Protein AF-A0A7J4B0P6-F1 (afdb_monomer_lite)

Sequence (115 aa):
MKLVIKSSIGMINSDGIIISKDIDPEEILEKIDGVEIDGVRFDLKKSGNEVEIFIEDDRLSDLIIPNYSQKFVYEIKPKKGCAKFTAKVLNKFIRKFNKRFPDKIILIKNVKSIN

Structure (mmCIF, N/CA/C/O backbone):
data_AF-A0A7J4B0P6-F1
#
_entry.id   AF-A0A7J4B0P6-F1
#
loop_
_atom_site.group_PDB
_atom_site.id
_atom_site.type_symbol
_atom_site.label_atom_id
_atom_site.label_alt_id
_atom_site.label_comp_id
_atom_site.label_asym_id
_atom_site.label_entity_id
_atom_site.label_seq_id
_atom_site.pdbx_PDB_ins_code
_atom_site.Cartn_x
_atom_site.Cartn_y
_atom_site.Cartn_z
_atom_site.occupancy
_atom_site.B_iso_or_equiv
_atom_site.auth_seq_id
_atom_site.auth_comp_id
_atom_site.auth_asym_id
_atom_site.auth_atom_id
_atom_site.pdbx_PDB_model_num
ATOM 1 N N . MET A 1 1 ? 3.120 -9.700 -14.148 1.00 92.44 1 MET A N 1
ATOM 2 C CA . MET A 1 1 ? 3.892 -10.034 -12.929 1.00 92.44 1 MET A CA 1
ATOM 3 C C . MET A 1 1 ? 2.967 -9.868 -11.740 1.00 92.44 1 MET A C 1
ATOM 5 O O . MET A 1 1 ? 2.202 -8.911 -11.737 1.00 92.44 1 MET A O 1
ATOM 9 N N . LYS A 1 2 ? 3.023 -10.749 -10.740 1.00 96.31 2 LYS A N 1
ATOM 10 C CA . LYS A 1 2 ? 2.166 -10.651 -9.556 1.00 96.31 2 LYS A CA 1
ATOM 11 C C . LYS A 1 2 ? 2.976 -10.253 -8.324 1.00 96.31 2 LYS A C 1
ATOM 13 O O . LYS A 1 2 ? 4.089 -10.737 -8.115 1.00 96.31 2 LYS A O 1
ATOM 18 N N . LEU A 1 3 ? 2.431 -9.340 -7.524 1.00 97.50 3 LEU A N 1
ATOM 19 C CA . LEU A 1 3 ? 3.012 -8.896 -6.261 1.00 97.50 3 LEU A CA 1
ATOM 20 C C . LEU A 1 3 ? 2.091 -9.251 -5.098 1.00 97.50 3 LEU A C 1
ATOM 22 O O . LEU A 1 3 ? 0.878 -9.065 -5.174 1.00 97.50 3 LEU A O 1
ATOM 26 N N . VAL A 1 4 ? 2.705 -9.684 -3.999 1.00 97.44 4 VAL A N 1
ATOM 27 C CA . VAL A 1 4 ? 2.084 -9.740 -2.675 1.00 97.44 4 VAL A CA 1
ATOM 28 C C . VAL A 1 4 ? 2.734 -8.679 -1.809 1.00 97.44 4 VAL A C 1
ATOM 30 O O . VAL A 1 4 ? 3.953 -8.663 -1.606 1.00 97.44 4 VAL A O 1
ATOM 33 N N . ILE A 1 5 ? 1.914 -7.778 -1.294 1.00 97.00 5 ILE A N 1
ATOM 34 C CA . ILE A 1 5 ? 2.344 -6.649 -0.490 1.00 97.00 5 ILE A CA 1
ATOM 35 C C . ILE A 1 5 ? 1.792 -6.834 0.916 1.00 97.00 5 ILE A C 1
ATOM 37 O O . ILE A 1 5 ? 0.583 -6.823 1.128 1.00 97.00 5 ILE A O 1
ATOM 41 N N . LYS A 1 6 ? 2.687 -6.974 1.890 1.00 96.06 6 LYS A N 1
ATOM 42 C CA . LYS A 1 6 ? 2.311 -6.971 3.303 1.00 96.06 6 LYS A CA 1
ATOM 43 C C . LYS A 1 6 ? 2.197 -5.543 3.792 1.00 96.06 6 LYS A C 1
ATOM 45 O O . LYS A 1 6 ? 3.103 -4.731 3.575 1.00 96.06 6 LYS A O 1
ATOM 50 N N . SER A 1 7 ? 1.113 -5.250 4.489 1.00 95.12 7 SER A N 1
ATOM 51 C CA . SER A 1 7 ? 0.823 -3.922 5.007 1.00 95.12 7 SER A CA 1
ATOM 52 C C . SER A 1 7 ? 0.062 -3.974 6.328 1.00 95.12 7 SER A C 1
ATOM 54 O O . SER A 1 7 ? -0.388 -5.031 6.761 1.00 95.12 7 SER A O 1
ATOM 56 N N . SER A 1 8 ? -0.044 -2.826 6.985 1.00 94.00 8 SER A N 1
ATOM 57 C CA . SER A 1 8 ? -0.898 -2.622 8.157 1.00 94.00 8 SER A CA 1
ATOM 58 C C . SER A 1 8 ? -1.637 -1.305 8.034 1.00 94.00 8 SER A C 1
ATOM 60 O O . SER A 1 8 ? -1.189 -0.404 7.319 1.00 94.00 8 SER A O 1
ATOM 62 N N . ILE A 1 9 ? -2.736 -1.183 8.769 1.00 93.88 9 ILE A N 1
ATOM 63 C CA . ILE A 1 9 ? -3.433 0.086 8.922 1.00 93.88 9 ILE A CA 1
ATOM 64 C C . ILE A 1 9 ? -2.866 0.814 10.137 1.00 93.88 9 ILE A C 1
ATOM 66 O O . ILE A 1 9 ? -2.745 0.253 11.223 1.00 93.88 9 ILE A O 1
ATOM 70 N N . GLY A 1 10 ? -2.494 2.071 9.933 1.00 92.81 10 GLY A N 1
ATOM 71 C CA . GLY A 1 10 ? -2.131 2.989 10.999 1.00 92.81 10 GLY A CA 1
ATOM 72 C C . GLY A 1 10 ? -3.153 4.102 11.167 1.00 92.81 10 GLY A C 1
ATOM 73 O O . GLY A 1 10 ? -3.969 4.354 10.280 1.00 92.81 10 GLY A O 1
ATOM 74 N N . MET A 1 11 ? -3.063 4.791 12.299 1.00 93.75 11 MET A N 1
ATOM 75 C CA . MET A 1 11 ? -3.817 6.006 12.596 1.00 93.75 11 MET A CA 1
ATOM 76 C C . MET A 1 11 ? -2.860 7.195 12.619 1.00 93.75 11 MET A C 1
ATOM 78 O O . MET A 1 11 ? -1.739 7.075 13.127 1.00 93.75 11 MET A O 1
ATOM 82 N N . ILE A 1 12 ? -3.295 8.323 12.066 1.00 93.12 12 ILE A N 1
ATOM 83 C CA . ILE A 1 12 ? -2.519 9.563 12.012 1.00 93.12 12 ILE A CA 1
ATOM 84 C C . ILE A 1 12 ? -3.227 10.688 12.765 1.00 93.12 12 ILE A C 1
ATOM 86 O O . ILE A 1 12 ? -4.453 10.723 12.831 1.00 93.12 12 ILE A O 1
ATOM 90 N N . ASN A 1 13 ? -2.454 11.611 13.338 1.00 92.19 13 ASN A N 1
ATOM 91 C CA . ASN A 1 13 ? -2.992 12.856 13.888 1.00 92.19 13 ASN A CA 1
ATOM 92 C C . ASN A 1 13 ? -3.140 13.941 12.794 1.00 92.19 13 ASN A C 1
ATOM 94 O O . ASN A 1 13 ? -2.804 13.717 11.629 1.00 92.19 13 ASN A O 1
ATOM 98 N N . SER A 1 14 ? -3.598 15.138 13.178 1.00 89.25 14 SER A N 1
ATOM 99 C CA . SER A 1 14 ? -3.751 16.298 12.280 1.00 89.25 14 SER A CA 1
ATOM 100 C C . SER A 1 14 ? -2.458 16.737 11.586 1.00 89.25 14 SER A C 1
ATOM 102 O O . SER A 1 14 ? -2.515 17.333 10.515 1.00 89.25 14 SER A O 1
ATOM 104 N N . ASP A 1 15 ? -1.302 16.414 12.167 1.00 88.12 15 ASP A N 1
ATOM 105 C CA . ASP A 1 15 ? 0.019 16.766 11.639 1.00 88.12 15 ASP A CA 1
ATOM 106 C C . ASP A 1 15 ? 0.591 15.675 10.715 1.00 88.12 15 ASP A C 1
ATOM 108 O O . ASP A 1 15 ? 1.731 15.768 10.259 1.00 88.12 15 ASP A O 1
ATOM 112 N N . GLY A 1 16 ? -0.166 14.599 10.460 1.00 86.06 16 GLY A N 1
ATOM 113 C CA . GLY A 1 16 ? 0.290 13.456 9.666 1.00 86.06 16 GLY A CA 1
ATOM 114 C C . GLY A 1 16 ? 1.315 12.568 10.384 1.00 86.06 16 GLY A C 1
ATOM 115 O O . GLY A 1 16 ? 2.045 11.812 9.735 1.00 86.06 16 GLY A O 1
ATOM 116 N N . ILE A 1 17 ? 1.394 12.650 11.715 1.00 89.88 17 ILE A N 1
ATOM 117 C CA . ILE A 1 17 ? 2.227 11.773 12.544 1.00 89.88 17 ILE A CA 1
ATOM 118 C C . ILE A 1 17 ? 1.469 10.475 12.797 1.00 89.88 17 ILE A C 1
ATOM 120 O O . ILE A 1 17 ? 0.314 10.497 13.215 1.00 89.88 17 ILE A O 1
ATOM 124 N N . ILE A 1 18 ? 2.139 9.342 12.587 1.00 91.25 18 ILE A N 1
ATOM 125 C CA . ILE A 1 18 ? 1.579 8.020 12.885 1.00 91.25 18 ILE A CA 1
ATOM 126 C C . ILE A 1 18 ? 1.571 7.814 14.403 1.00 91.25 18 ILE A C 1
ATOM 128 O O . ILE A 1 18 ? 2.631 7.780 15.029 1.00 91.25 18 ILE A O 1
ATOM 132 N N . ILE A 1 19 ? 0.379 7.649 14.977 1.00 92.94 19 ILE A N 1
ATOM 133 C CA . ILE A 1 19 ? 0.158 7.475 16.423 1.00 92.94 19 ILE A CA 1
ATOM 134 C C . ILE A 1 19 ? -0.211 6.036 16.809 1.00 92.94 19 ILE A C 1
ATOM 136 O O . ILE A 1 19 ? -0.035 5.650 17.959 1.00 92.94 19 ILE A O 1
ATOM 140 N N . SER A 1 20 ? -0.667 5.219 15.855 1.00 91.75 20 SER A N 1
ATOM 141 C CA . SER A 1 20 ? -0.867 3.773 16.027 1.00 91.75 20 SER A CA 1
ATOM 142 C C . SER A 1 20 ? -0.604 3.037 14.712 1.00 91.75 20 SER A C 1
ATOM 144 O O . SER A 1 20 ? -0.773 3.613 13.636 1.00 91.75 20 SER A O 1
ATOM 146 N N . LYS A 1 21 ? -0.179 1.772 14.793 1.00 89.38 21 LYS A N 1
ATOM 147 C CA . LYS A 1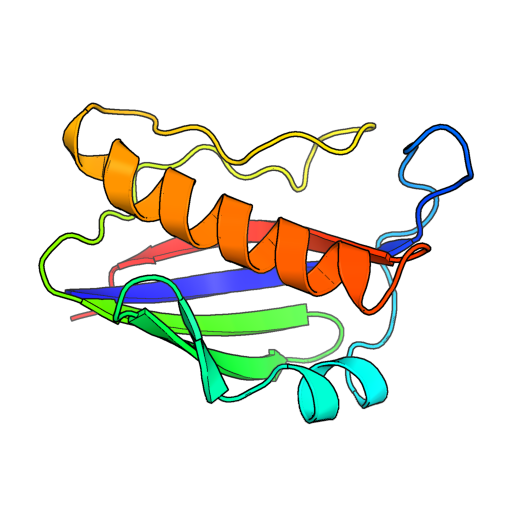 21 ? 0.013 0.850 13.653 1.00 89.38 21 LYS A CA 1
ATOM 148 C C . LYS A 1 21 ? -0.774 -0.456 13.811 1.00 89.38 21 LYS A C 1
ATOM 150 O O . LYS A 1 21 ? -0.567 -1.380 13.028 1.00 89.38 21 LYS A O 1
ATOM 155 N N . ASP A 1 22 ? -1.606 -0.530 14.845 1.00 85.12 22 ASP A N 1
ATOM 156 C CA . ASP A 1 22 ? -2.336 -1.728 15.249 1.00 85.12 22 ASP A CA 1
ATOM 157 C C . ASP A 1 22 ? -3.836 -1.436 15.205 1.00 85.12 22 ASP A C 1
ATOM 159 O O . ASP A 1 22 ? -4.508 -1.285 16.221 1.00 85.12 22 ASP A O 1
ATOM 163 N N . ILE A 1 23 ? -4.322 -1.212 13.987 1.00 91.94 23 ILE A N 1
ATOM 164 C CA . ILE A 1 23 ? -5.737 -0.992 13.704 1.00 91.94 23 ILE A CA 1
ATOM 165 C C . ILE A 1 23 ? -6.252 -2.236 12.992 1.00 91.94 23 ILE A C 1
ATOM 167 O O . ILE A 1 23 ? -5.673 -2.641 11.980 1.00 91.94 23 ILE A O 1
ATOM 171 N N . ASP A 1 24 ? -7.338 -2.817 13.506 1.00 92.25 24 ASP A N 1
ATOM 172 C CA . ASP A 1 24 ? -8.013 -3.928 12.838 1.00 92.25 24 ASP A CA 1
ATOM 173 C C . ASP A 1 24 ? -8.493 -3.469 11.447 1.00 92.25 24 ASP A C 1
ATOM 175 O O . ASP A 1 24 ? -9.231 -2.482 11.343 1.00 92.25 24 ASP A O 1
ATOM 179 N N . PRO A 1 25 ? -8.055 -4.133 10.363 1.00 93.62 25 PRO A N 1
ATOM 180 C CA . PRO A 1 25 ? -8.414 -3.717 9.021 1.00 93.62 25 PRO A CA 1
ATOM 181 C C . PRO A 1 25 ? -9.830 -4.131 8.585 1.00 93.62 25 PRO A C 1
ATOM 183 O O . PRO A 1 25 ? -10.264 -3.632 7.552 1.00 93.62 25 PRO A O 1
ATOM 186 N N . GLU A 1 26 ? -10.546 -5.004 9.306 1.00 90.88 26 GLU A N 1
ATOM 187 C CA . GLU A 1 26 ? -11.792 -5.665 8.850 1.00 90.88 26 GLU A CA 1
ATOM 188 C C . GLU A 1 26 ? -12.785 -4.703 8.160 1.00 90.88 26 GLU A C 1
ATOM 190 O O . GLU A 1 26 ? -13.003 -4.797 6.952 1.00 90.88 26 GLU A O 1
ATOM 195 N N . GLU A 1 27 ? -13.287 -3.693 8.878 1.00 87.31 27 GLU A N 1
ATOM 196 C CA . GLU A 1 27 ? -14.285 -2.731 8.364 1.00 87.31 27 GLU A CA 1
ATOM 197 C C . GLU A 1 27 ? -13.763 -1.814 7.243 1.00 87.31 27 GLU A C 1
ATOM 199 O O . GLU A 1 27 ? -14.520 -1.114 6.556 1.00 87.31 27 GLU A O 1
ATOM 204 N N . ILE A 1 28 ? -12.442 -1.734 7.108 1.00 90.44 28 ILE A N 1
ATOM 205 C CA . ILE A 1 28 ? -11.765 -0.878 6.142 1.00 90.44 28 ILE A CA 1
ATOM 206 C C . ILE A 1 28 ? -11.620 -1.621 4.819 1.00 90.44 28 ILE A C 1
ATOM 208 O O . ILE A 1 28 ? -11.848 -1.016 3.769 1.00 90.44 28 ILE A O 1
ATOM 212 N N . LEU A 1 29 ? -11.270 -2.912 4.867 1.00 90.44 29 LEU A N 1
ATOM 213 C CA . LEU A 1 29 ? -11.033 -3.737 3.682 1.00 90.44 29 LEU A CA 1
ATOM 214 C C . LEU A 1 29 ? -12.268 -3.823 2.793 1.00 90.44 29 LEU A C 1
ATOM 216 O O . LEU A 1 29 ? -12.152 -3.591 1.592 1.00 90.44 29 LEU A O 1
ATOM 220 N N . GLU A 1 30 ? -13.449 -4.025 3.378 1.00 89.25 30 GLU A N 1
ATOM 221 C CA . GLU A 1 30 ? -14.719 -4.117 2.640 1.00 89.25 30 GLU A CA 1
ATOM 222 C C . GLU A 1 30 ? -15.003 -2.894 1.751 1.00 89.25 30 GLU A C 1
ATOM 224 O O . GLU A 1 30 ? -15.733 -2.977 0.766 1.00 89.25 30 GLU A O 1
ATOM 229 N N . LYS A 1 31 ? -14.428 -1.731 2.081 1.00 91.62 31 LYS A N 1
ATOM 230 C CA . LYS A 1 31 ? -14.689 -0.463 1.384 1.00 91.62 31 LYS A CA 1
ATOM 231 C C . LYS A 1 31 ? -13.693 -0.158 0.267 1.00 91.62 31 LYS A C 1
ATOM 233 O O . LYS A 1 31 ? -13.912 0.801 -0.478 1.00 91.62 31 LYS A O 1
ATOM 238 N N . ILE A 1 32 ? -12.577 -0.878 0.203 1.00 93.19 32 ILE A N 1
ATOM 239 C CA . ILE A 1 32 ? -11.459 -0.580 -0.708 1.00 93.19 32 ILE A CA 1
ATOM 240 C C . ILE A 1 32 ? -10.975 -1.794 -1.498 1.00 93.19 32 ILE A C 1
ATOM 242 O O . ILE A 1 32 ? -10.175 -1.615 -2.417 1.00 93.19 32 ILE A O 1
ATOM 246 N N . ASP A 1 33 ? -11.424 -2.994 -1.140 1.00 94.94 33 ASP A N 1
ATOM 247 C CA . ASP A 1 33 ? -11.148 -4.207 -1.893 1.00 94.94 33 ASP A CA 1
ATOM 248 C C . ASP A 1 33 ? -11.668 -4.108 -3.336 1.00 94.94 33 ASP A C 1
ATOM 250 O O . ASP A 1 33 ? -12.684 -3.466 -3.621 1.00 94.94 33 ASP A O 1
ATOM 254 N N . GLY A 1 34 ? -10.919 -4.691 -4.269 1.00 96.19 34 GLY A N 1
ATOM 255 C CA . GLY A 1 34 ? -11.214 -4.683 -5.700 1.00 96.19 34 GLY A CA 1
ATOM 256 C C . GLY A 1 34 ? -11.039 -3.329 -6.395 1.00 96.19 34 GLY A C 1
ATOM 257 O O . GLY A 1 34 ? -11.407 -3.193 -7.564 1.00 96.19 34 GLY A O 1
ATOM 258 N N . VAL A 1 35 ? -10.492 -2.309 -5.724 1.00 96.00 35 VAL A N 1
ATOM 259 C CA . VAL A 1 35 ? -10.255 -0.997 -6.341 1.00 96.00 35 VAL A CA 1
ATOM 260 C C . VAL A 1 35 ? -9.230 -1.099 -7.468 1.00 96.00 35 VAL A C 1
ATOM 262 O O . VAL A 1 35 ? -8.144 -1.645 -7.305 1.00 96.00 35 VAL A O 1
ATOM 265 N N . GLU A 1 36 ? -9.536 -0.462 -8.595 1.00 97.44 36 GLU A N 1
ATOM 266 C CA . GLU A 1 36 ? -8.614 -0.343 -9.722 1.00 97.44 36 GLU A CA 1
ATOM 267 C C . GLU A 1 36 ? -7.936 1.037 -9.768 1.00 97.44 36 GLU A C 1
ATOM 269 O O . GLU A 1 36 ? -8.574 2.076 -9.546 1.00 97.44 36 GLU A O 1
ATOM 274 N N . ILE A 1 37 ? -6.628 1.047 -10.043 1.00 97.44 37 ILE A N 1
ATOM 275 C CA . ILE A 1 37 ? -5.789 2.243 -10.181 1.00 97.44 37 ILE A CA 1
ATOM 276 C C . ILE A 1 37 ? -4.859 2.066 -11.382 1.00 97.44 37 ILE A C 1
ATOM 278 O O . ILE A 1 37 ? -4.012 1.181 -11.385 1.00 97.44 37 ILE A O 1
ATOM 282 N N . ASP A 1 38 ? -4.958 2.958 -12.371 1.00 96.31 38 ASP A N 1
ATOM 283 C CA . ASP A 1 38 ? -4.117 2.947 -13.582 1.00 96.31 38 ASP A CA 1
ATOM 284 C C . ASP A 1 38 ? -4.086 1.575 -14.308 1.00 96.31 38 ASP A C 1
ATOM 286 O O . ASP A 1 38 ? -3.054 1.187 -14.860 1.00 96.31 38 ASP A O 1
ATOM 290 N N . GLY A 1 39 ? -5.210 0.847 -14.309 1.00 96.50 39 GLY A N 1
ATOM 291 C CA . GLY A 1 39 ? -5.331 -0.488 -14.910 1.00 96.50 39 GLY A CA 1
ATOM 292 C C . GLY A 1 39 ? -4.905 -1.646 -14.001 1.00 96.50 39 GLY A C 1
ATOM 293 O O . GLY A 1 39 ? -4.987 -2.797 -14.410 1.00 96.50 39 GLY A O 1
ATOM 294 N N . VAL A 1 40 ? -4.450 -1.363 -12.775 1.00 98.00 40 VAL A N 1
ATOM 295 C CA . VAL A 1 40 ? -4.036 -2.377 -11.797 1.00 98.00 40 VAL A CA 1
ATOM 296 C C . VAL A 1 40 ? -5.129 -2.543 -10.748 1.00 98.00 40 VAL A C 1
ATOM 298 O O . VAL A 1 40 ? -5.458 -1.589 -10.036 1.00 98.00 40 VAL A O 1
ATOM 301 N N . ARG A 1 41 ? -5.677 -3.754 -10.636 1.00 97.75 41 ARG A N 1
ATOM 302 C CA . ARG A 1 41 ? -6.649 -4.121 -9.600 1.00 97.75 41 ARG A CA 1
ATOM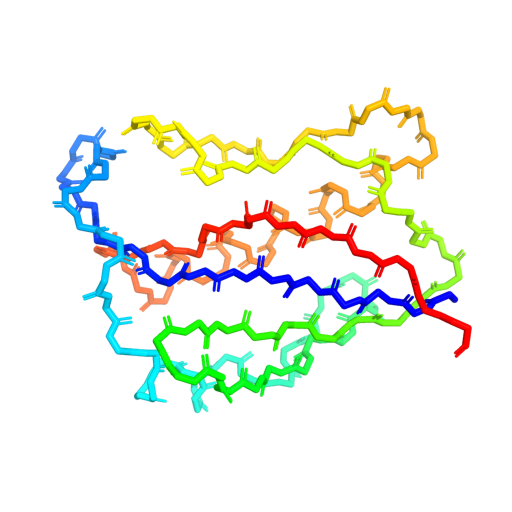 303 C C . ARG A 1 41 ? -5.940 -4.460 -8.289 1.00 97.75 41 ARG A C 1
ATOM 305 O O . ARG A 1 41 ? -4.916 -5.137 -8.301 1.00 97.75 41 ARG A O 1
ATOM 312 N N . PHE A 1 42 ? -6.491 -3.972 -7.182 1.00 97.88 42 PHE A N 1
ATOM 313 C CA . PHE A 1 42 ? -6.031 -4.223 -5.821 1.00 97.88 42 PHE A CA 1
ATOM 314 C C . PHE A 1 42 ? -7.008 -5.155 -5.118 1.00 97.88 42 PHE A C 1
ATOM 316 O O . PHE A 1 42 ? -8.087 -4.715 -4.730 1.00 97.88 42 PHE A O 1
ATOM 323 N N . ASP A 1 43 ? -6.608 -6.407 -4.920 1.00 97.56 43 ASP A N 1
ATOM 324 C CA . ASP A 1 43 ? -7.365 -7.366 -4.116 1.00 97.56 43 ASP A CA 1
ATOM 325 C C . ASP A 1 43 ? -6.727 -7.464 -2.725 1.00 97.56 43 ASP A C 1
ATOM 327 O O . ASP A 1 43 ? -5.509 -7.605 -2.591 1.00 97.56 43 ASP A O 1
ATOM 331 N N . LEU A 1 44 ? -7.522 -7.332 -1.671 1.00 96.31 44 LEU A N 1
ATOM 332 C CA . LEU A 1 44 ? -7.063 -7.217 -0.295 1.00 96.31 44 LEU A CA 1
ATOM 333 C C . LEU A 1 44 ? -7.585 -8.373 0.552 1.00 96.31 44 LEU A C 1
ATOM 335 O O . LEU A 1 44 ? -8.749 -8.757 0.485 1.00 96.31 44 LEU A O 1
ATOM 339 N N . LYS A 1 45 ? -6.723 -8.897 1.422 1.00 95.19 45 LYS A N 1
ATOM 340 C CA . LYS A 1 45 ? -7.069 -9.958 2.366 1.00 95.19 45 LYS A CA 1
ATOM 341 C C . LYS A 1 45 ? -6.541 -9.638 3.758 1.00 95.19 45 LYS A C 1
ATOM 343 O O . LYS A 1 45 ? -5.377 -9.270 3.920 1.00 95.19 45 LYS A O 1
ATOM 348 N N . LYS A 1 46 ? -7.384 -9.826 4.775 1.00 95.06 46 LYS A N 1
ATOM 349 C CA . LYS A 1 46 ? -6.967 -9.778 6.182 1.00 95.06 46 LYS A CA 1
ATOM 350 C C . LYS A 1 46 ? -6.081 -10.984 6.512 1.00 95.06 46 LYS A C 1
ATOM 352 O O . LYS A 1 46 ? -6.390 -12.115 6.137 1.00 95.06 46 LYS A O 1
ATOM 357 N N . SER A 1 47 ? -4.992 -10.741 7.234 1.00 92.00 47 SER A N 1
ATOM 358 C CA . SER A 1 47 ? -4.088 -11.766 7.764 1.00 92.00 47 SER A CA 1
ATOM 359 C C . SER A 1 47 ? -3.694 -11.381 9.193 1.00 92.00 47 SER A C 1
ATOM 361 O O . SER A 1 47 ? -2.727 -10.656 9.421 1.00 92.00 47 SER A O 1
ATOM 363 N N . GLY A 1 48 ? -4.511 -11.778 10.175 1.00 89.06 48 GLY A N 1
ATOM 364 C CA . GLY A 1 48 ? -4.436 -11.217 11.531 1.00 89.06 48 GLY A CA 1
ATOM 365 C C . GLY A 1 48 ? -4.736 -9.711 11.521 1.00 89.06 48 GLY A C 1
ATOM 366 O O . GLY A 1 48 ? -5.693 -9.290 10.879 1.00 89.06 48 GLY A O 1
ATOM 367 N N . ASN A 1 49 ? -3.890 -8.899 12.164 1.00 89.75 49 ASN A N 1
ATOM 368 C CA . ASN A 1 49 ? -3.957 -7.425 12.096 1.00 89.75 49 ASN A CA 1
ATOM 369 C C . ASN A 1 49 ? -3.160 -6.845 10.907 1.00 89.75 49 ASN A C 1
ATOM 371 O O . ASN A 1 49 ? -2.889 -5.643 10.831 1.00 89.75 49 ASN A O 1
ATOM 375 N N . GLU A 1 50 ? -2.728 -7.696 9.976 1.00 93.00 50 GLU A N 1
ATOM 376 C CA . GLU A 1 50 ? -2.099 -7.280 8.728 1.00 93.00 50 GLU A CA 1
ATOM 377 C C . GLU A 1 50 ? -3.079 -7.350 7.558 1.00 93.00 50 GLU A C 1
ATOM 379 O O . GLU A 1 50 ? -4.121 -8.009 7.592 1.00 93.00 50 GLU A O 1
ATOM 384 N N . VAL A 1 51 ? -2.692 -6.666 6.489 1.00 95.25 51 VAL A N 1
ATOM 385 C CA . VAL A 1 51 ? -3.375 -6.660 5.204 1.00 95.25 51 VAL A CA 1
ATOM 386 C C . VAL A 1 51 ? -2.396 -7.147 4.148 1.00 95.25 51 VAL A C 1
ATOM 388 O O . VAL A 1 51 ? -1.335 -6.546 3.944 1.00 95.25 51 VAL A O 1
ATOM 391 N N . GLU A 1 52 ? -2.761 -8.226 3.469 1.00 96.75 52 GLU A N 1
ATOM 392 C CA . GLU A 1 52 ? -2.095 -8.681 2.256 1.00 96.75 52 GLU A CA 1
ATOM 393 C C . GLU A 1 52 ? -2.810 -8.072 1.052 1.00 96.75 52 GLU A C 1
ATOM 395 O O . GLU A 1 52 ? -4.013 -8.245 0.881 1.00 96.75 52 GLU A O 1
ATOM 400 N N . ILE A 1 53 ? -2.065 -7.327 0.239 1.00 97.25 53 ILE A N 1
ATOM 401 C CA . ILE A 1 53 ? -2.557 -6.710 -0.990 1.00 97.25 53 ILE A CA 1
ATOM 402 C C . ILE A 1 53 ? -1.949 -7.473 -2.163 1.00 97.25 53 ILE A C 1
ATOM 404 O O . ILE A 1 53 ? -0.724 -7.590 -2.273 1.00 97.25 53 ILE A O 1
ATOM 408 N N . PHE A 1 54 ? -2.806 -7.967 -3.039 1.00 97.75 54 PHE A N 1
ATOM 409 C CA . PHE A 1 54 ? -2.460 -8.667 -4.261 1.00 97.75 54 PHE A CA 1
ATOM 410 C C . PHE A 1 54 ? -2.701 -7.727 -5.436 1.00 97.75 54 PHE A C 1
ATOM 412 O O . PHE A 1 54 ? -3.783 -7.163 -5.582 1.00 97.75 54 PHE A O 1
ATOM 419 N N . ILE A 1 55 ? -1.669 -7.544 -6.256 1.00 97.75 55 ILE A N 1
ATOM 420 C CA . ILE A 1 55 ? -1.758 -6.780 -7.502 1.00 97.75 55 ILE A CA 1
ATOM 421 C C . ILE A 1 55 ? -1.042 -7.535 -8.615 1.00 97.75 55 ILE A C 1
ATOM 423 O O . ILE A 1 55 ? -0.032 -8.206 -8.376 1.00 97.75 55 ILE A O 1
ATOM 427 N N . GLU A 1 56 ? -1.543 -7.407 -9.837 1.00 97.19 56 GLU A N 1
ATOM 428 C CA . GLU A 1 56 ? -0.979 -8.066 -11.009 1.00 97.19 56 GLU A CA 1
ATOM 429 C C . GLU A 1 56 ? -1.004 -7.132 -12.216 1.00 97.19 56 GLU A C 1
ATOM 431 O O . GLU A 1 56 ? -2.038 -6.555 -12.528 1.00 97.19 56 GLU A O 1
ATOM 436 N N . ASP A 1 57 ? 0.158 -6.965 -12.849 1.00 97.19 57 ASP A N 1
ATOM 437 C CA . ASP A 1 57 ? 0.379 -6.202 -14.082 1.00 97.19 57 ASP A CA 1
ATOM 438 C C . ASP A 1 57 ? 1.822 -6.479 -14.563 1.00 97.19 57 ASP A C 1
ATOM 440 O O . ASP A 1 57 ? 2.707 -6.873 -13.792 1.00 97.19 57 ASP A O 1
ATOM 444 N N . ASP A 1 58 ? 2.073 -6.395 -15.862 1.00 95.75 58 ASP A N 1
ATOM 445 C CA . ASP A 1 58 ? 3.363 -6.692 -16.496 1.00 95.75 58 ASP A CA 1
ATOM 446 C C . ASP A 1 58 ? 4.452 -5.647 -16.197 1.00 95.75 58 ASP A C 1
ATOM 448 O O . ASP A 1 58 ? 5.639 -5.975 -16.203 1.00 95.75 58 ASP A O 1
ATOM 452 N N . ARG A 1 59 ? 4.066 -4.415 -15.851 1.00 96.50 59 ARG A N 1
ATOM 453 C CA . ARG A 1 59 ? 4.972 -3.289 -15.554 1.00 96.50 59 ARG A CA 1
ATOM 454 C C . ARG A 1 59 ? 5.364 -3.194 -14.080 1.00 96.50 59 ARG A C 1
ATOM 456 O O . ARG A 1 59 ? 6.083 -2.269 -13.689 1.00 96.50 59 ARG A O 1
ATOM 463 N N . LEU A 1 60 ? 4.858 -4.090 -13.236 1.00 96.75 60 LEU A N 1
ATOM 464 C CA . LEU A 1 60 ? 5.144 -4.085 -11.806 1.00 96.75 60 LEU A CA 1
ATOM 465 C C . LEU A 1 60 ? 6.592 -4.505 -11.508 1.00 96.75 60 LEU A C 1
ATOM 467 O O . LEU A 1 60 ? 7.239 -5.238 -12.245 1.00 96.75 60 LEU A O 1
ATOM 471 N N . SER A 1 61 ? 7.088 -4.045 -10.364 1.00 96.56 61 SER A N 1
ATOM 472 C CA . SER A 1 61 ? 8.390 -4.388 -9.782 1.00 96.56 61 SER A CA 1
ATOM 473 C C . SER A 1 61 ? 8.314 -4.323 -8.256 1.00 96.56 61 SER A C 1
ATOM 475 O O . SER A 1 61 ? 7.725 -3.387 -7.711 1.00 96.56 61 SER A O 1
ATOM 477 N N . ASP A 1 62 ? 8.939 -5.279 -7.570 1.00 96.38 62 ASP A N 1
ATOM 478 C CA . ASP A 1 62 ? 9.071 -5.339 -6.105 1.00 96.38 62 ASP A CA 1
ATOM 479 C C . ASP A 1 62 ? 10.198 -4.446 -5.547 1.00 96.38 62 ASP A C 1
ATOM 481 O O . ASP A 1 62 ? 10.363 -4.305 -4.333 1.00 96.38 62 ASP A O 1
ATOM 485 N N . LEU A 1 63 ? 10.955 -3.775 -6.420 1.00 95.44 63 LEU A N 1
ATOM 486 C CA . LEU A 1 63 ? 12.088 -2.926 -6.055 1.00 95.44 63 LEU A CA 1
ATOM 487 C C . LEU A 1 63 ? 11.640 -1.543 -5.559 1.00 95.44 63 LEU A C 1
ATOM 489 O O . LEU A 1 63 ? 12.013 -0.510 -6.119 1.00 95.44 63 LEU A O 1
ATOM 493 N N . ILE A 1 64 ? 10.873 -1.511 -4.472 1.00 94.31 64 ILE A N 1
ATOM 494 C CA . ILE A 1 64 ? 10.401 -0.289 -3.810 1.00 94.31 64 ILE A CA 1
ATOM 495 C C . ILE A 1 64 ? 10.969 -0.139 -2.392 1.00 94.31 64 ILE A C 1
ATOM 497 O O . ILE A 1 64 ? 11.478 -1.090 -1.793 1.00 94.31 64 ILE A O 1
ATOM 501 N N . ILE A 1 65 ? 10.889 1.076 -1.857 1.00 91.94 65 ILE A N 1
ATOM 502 C CA . ILE A 1 65 ? 11.184 1.426 -0.467 1.00 91.94 65 ILE A CA 1
ATOM 503 C C . ILE A 1 65 ? 9.845 1.488 0.287 1.00 91.94 65 ILE A C 1
ATOM 505 O O . ILE A 1 65 ? 9.036 2.372 -0.012 1.00 91.94 65 ILE A O 1
ATOM 509 N N . PRO A 1 66 ? 9.593 0.564 1.233 1.00 91.62 66 PRO A N 1
ATOM 510 C CA . PRO A 1 66 ? 8.379 0.565 2.047 1.00 91.62 66 PRO A CA 1
ATOM 511 C C . PRO A 1 66 ? 8.328 1.775 2.996 1.00 91.62 66 PRO A C 1
ATOM 513 O O . PRO A 1 66 ? 9.370 2.297 3.397 1.00 91.62 66 PRO A O 1
ATOM 516 N N . ASN A 1 67 ? 7.128 2.204 3.396 1.00 88.75 67 ASN A N 1
ATOM 517 C CA . ASN A 1 67 ? 6.932 3.353 4.294 1.00 88.75 67 ASN A CA 1
ATOM 518 C C . ASN A 1 67 ? 6.637 2.963 5.759 1.00 88.75 67 ASN A C 1
ATOM 520 O O . ASN A 1 67 ? 6.478 3.845 6.599 1.00 88.75 67 ASN A O 1
ATOM 524 N N . TYR A 1 68 ? 6.615 1.670 6.101 1.00 86.62 68 TYR A N 1
ATOM 525 C CA . TYR A 1 68 ? 6.223 1.200 7.437 1.00 86.62 68 TYR A CA 1
ATOM 526 C C . TYR A 1 68 ? 7.081 1.715 8.603 1.00 86.62 68 TYR A C 1
ATOM 528 O O . TYR A 1 68 ? 6.552 1.976 9.683 1.00 86.62 68 TYR A O 1
ATOM 536 N N . SER A 1 69 ? 8.400 1.852 8.431 1.00 79.31 69 SER A N 1
ATOM 537 C CA . SER A 1 69 ? 9.314 2.256 9.515 1.00 79.31 69 SER A CA 1
ATOM 538 C C . SER A 1 69 ? 9.290 3.753 9.821 1.00 79.31 69 SER A C 1
ATOM 540 O O . SER A 1 69 ? 9.940 4.201 10.762 1.00 79.31 69 SER A O 1
ATOM 542 N N . GLN A 1 70 ? 8.548 4.538 9.045 1.00 76.19 70 GLN A N 1
ATOM 543 C CA . GLN A 1 70 ? 8.588 5.985 9.147 1.00 76.19 7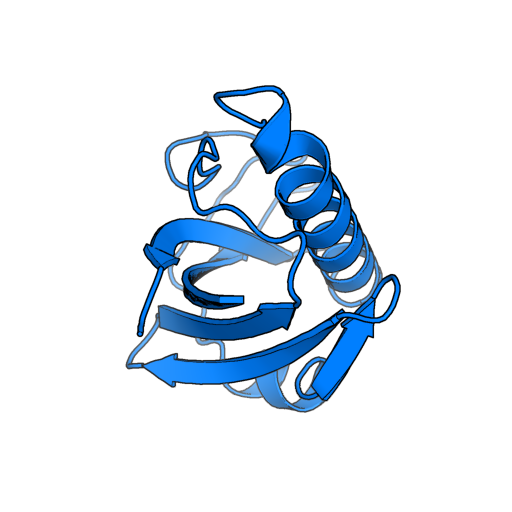0 GLN A CA 1
ATOM 544 C C . GLN A 1 70 ? 7.695 6.511 10.277 1.00 76.19 70 GLN A C 1
ATOM 546 O O . GLN A 1 70 ? 6.709 5.880 10.662 1.00 76.19 70 GLN A O 1
ATOM 551 N N . LYS A 1 71 ? 8.060 7.684 10.809 1.00 73.62 71 LYS A N 1
ATOM 552 C CA . LYS A 1 71 ? 7.274 8.431 11.810 1.00 73.62 71 LYS A CA 1
ATOM 553 C C . LYS A 1 71 ? 6.177 9.298 11.172 1.00 73.62 71 LYS A C 1
ATOM 555 O O . LYS A 1 71 ? 5.154 9.557 11.799 1.00 73.62 71 LYS A O 1
ATOM 560 N N . PHE A 1 72 ? 6.396 9.718 9.928 1.00 73.88 72 PHE A N 1
ATOM 561 C CA . PHE A 1 72 ? 5.488 10.551 9.140 1.00 73.88 72 PHE A CA 1
ATOM 562 C C . PHE A 1 72 ? 4.950 9.772 7.941 1.00 73.88 72 PHE A C 1
ATOM 564 O O . PHE A 1 72 ? 5.551 8.781 7.515 1.00 73.88 72 PHE A O 1
ATOM 571 N N . VAL A 1 73 ? 3.847 10.246 7.365 1.00 71.75 73 VAL A N 1
ATOM 572 C CA . VAL A 1 73 ? 3.335 9.740 6.088 1.00 71.75 73 VAL A CA 1
ATOM 573 C C . VAL A 1 73 ? 4.346 10.029 4.975 1.00 71.75 73 VAL A C 1
ATOM 575 O O . VAL A 1 73 ? 4.432 11.147 4.475 1.00 71.75 73 VAL A O 1
ATOM 578 N N . TYR A 1 74 ? 5.108 9.012 4.571 1.00 77.38 74 TYR A N 1
ATOM 579 C CA . TYR A 1 74 ? 5.966 9.091 3.391 1.00 77.38 74 TYR A CA 1
ATOM 580 C C . TYR A 1 74 ? 5.373 8.328 2.218 1.00 77.38 74 TYR A C 1
ATOM 582 O O . TYR A 1 74 ? 4.783 7.251 2.362 1.00 77.38 74 TYR A O 1
ATOM 590 N N . GLU A 1 75 ? 5.609 8.892 1.040 1.00 87.25 75 GLU A N 1
ATOM 591 C CA . GLU A 1 75 ? 5.371 8.227 -0.227 1.00 87.25 75 GLU A CA 1
ATOM 592 C C . GLU A 1 75 ? 6.285 7.012 -0.386 1.00 87.25 75 GLU A C 1
ATOM 594 O O . GLU A 1 75 ? 7.462 7.021 -0.012 1.00 87.25 75 GLU A O 1
ATOM 599 N N . ILE A 1 76 ? 5.741 5.979 -1.016 1.00 93.06 76 ILE A N 1
ATOM 600 C CA . ILE A 1 76 ? 6.502 4.849 -1.522 1.00 93.06 76 ILE A CA 1
ATOM 601 C C . ILE A 1 76 ? 7.460 5.355 -2.596 1.00 93.06 76 ILE A C 1
ATOM 603 O O . ILE A 1 76 ? 7.046 6.005 -3.560 1.00 93.06 76 ILE A O 1
ATOM 607 N N . LYS A 1 77 ? 8.747 5.036 -2.445 1.00 93.25 77 LYS A N 1
ATOM 608 C CA . LYS A 1 77 ? 9.788 5.432 -3.400 1.00 93.25 77 LYS A CA 1
ATOM 609 C C . LYS A 1 77 ? 10.288 4.223 -4.188 1.00 93.25 77 LYS A C 1
ATOM 611 O O . LYS A 1 77 ? 10.432 3.144 -3.616 1.00 93.25 77 LYS A O 1
ATOM 616 N N . PRO A 1 78 ? 10.594 4.368 -5.483 1.00 95.44 78 PRO A N 1
ATOM 617 C CA . PRO A 1 78 ? 11.247 3.309 -6.238 1.00 95.44 78 PRO A CA 1
ATOM 618 C C . PRO A 1 78 ? 12.727 3.190 -5.831 1.00 95.44 78 PRO A C 1
ATOM 620 O O . PRO A 1 78 ? 13.407 4.202 -5.682 1.00 95.44 78 PRO A O 1
ATOM 623 N N . LYS A 1 79 ? 13.253 1.964 -5.704 1.00 94.38 79 LYS A N 1
ATOM 624 C CA . LYS A 1 79 ? 14.704 1.717 -5.560 1.00 94.38 79 LYS A CA 1
ATOM 625 C C . LYS A 1 79 ? 15.440 1.837 -6.897 1.00 94.38 79 LYS A C 1
ATOM 627 O O . LYS A 1 79 ? 16.620 2.166 -6.918 1.00 94.38 79 LYS A O 1
ATOM 632 N N . LYS A 1 80 ? 14.758 1.543 -8.012 1.00 93.56 80 LYS A N 1
ATOM 633 C CA . LYS A 1 80 ? 15.292 1.596 -9.386 1.00 93.56 80 LYS A CA 1
ATOM 634 C C . LYS A 1 80 ? 14.266 2.167 -10.364 1.00 93.56 80 LYS A C 1
ATOM 636 O O . LYS A 1 80 ? 13.072 2.188 -10.077 1.00 93.56 80 LYS A O 1
ATOM 641 N N . GLY A 1 81 ? 14.721 2.575 -11.552 1.00 92.06 81 GLY A N 1
ATOM 642 C CA . GLY A 1 81 ? 13.865 3.146 -12.601 1.00 92.06 81 GLY A CA 1
ATOM 643 C C . GLY A 1 81 ? 12.677 2.260 -13.000 1.00 92.06 81 GLY A C 1
ATOM 644 O O . GLY A 1 81 ? 11.581 2.783 -13.182 1.00 92.06 81 GLY A O 1
ATOM 645 N N . CYS A 1 82 ? 12.863 0.937 -13.042 1.00 91.56 82 CYS A N 1
ATOM 646 C CA . CYS A 1 82 ? 11.804 -0.030 -13.353 1.00 91.56 82 CYS A CA 1
ATOM 647 C C . CYS A 1 82 ? 10.655 -0.050 -12.328 1.00 91.56 82 CYS A C 1
ATOM 649 O O . CYS A 1 82 ? 9.536 -0.389 -12.682 1.00 91.56 82 CYS A O 1
ATOM 651 N N . ALA A 1 83 ? 10.882 0.380 -11.083 1.00 95.88 83 ALA A N 1
ATOM 652 C CA . ALA A 1 83 ? 9.855 0.396 -10.039 1.00 95.88 83 ALA A CA 1
ATOM 653 C C . ALA A 1 83 ? 9.068 1.713 -9.952 1.00 95.88 83 ALA A C 1
ATOM 655 O O . ALA A 1 83 ? 8.221 1.871 -9.069 1.00 95.88 83 ALA A O 1
ATOM 656 N N . LYS A 1 84 ? 9.327 2.679 -10.850 1.00 97.00 84 LYS A N 1
ATOM 657 C CA . LYS A 1 84 ? 8.601 3.963 -10.881 1.00 97.00 84 LYS A CA 1
ATOM 658 C C . LYS A 1 84 ? 7.096 3.763 -11.055 1.00 97.00 84 LYS A C 1
ATOM 660 O O . LYS A 1 84 ? 6.320 4.470 -10.415 1.00 97.00 84 LYS A O 1
ATOM 665 N N . PHE A 1 85 ? 6.697 2.801 -11.889 1.00 97.19 85 PHE A N 1
ATOM 666 C CA . PHE A 1 85 ? 5.290 2.472 -12.100 1.00 97.19 85 PHE A CA 1
ATOM 667 C C . PHE A 1 85 ? 4.648 1.928 -10.818 1.00 97.19 85 PHE A C 1
ATOM 669 O O . PHE A 1 85 ? 3.684 2.526 -10.341 1.00 97.19 85 PHE A O 1
ATOM 676 N N . THR A 1 86 ? 5.241 0.903 -10.188 1.00 97.25 86 THR A N 1
ATOM 677 C CA . THR A 1 86 ? 4.754 0.362 -8.906 1.00 97.25 86 THR A CA 1
ATOM 678 C C . THR A 1 86 ? 4.608 1.454 -7.851 1.00 97.25 86 THR A C 1
ATOM 680 O O . THR A 1 86 ? 3.553 1.588 -7.238 1.00 97.25 86 THR A O 1
ATOM 683 N N . ALA A 1 87 ? 5.646 2.276 -7.649 1.00 96.75 87 ALA A N 1
ATOM 684 C CA . ALA A 1 87 ? 5.620 3.339 -6.646 1.00 96.75 87 ALA A CA 1
ATOM 685 C C . ALA A 1 87 ? 4.491 4.349 -6.915 1.00 96.75 87 ALA A C 1
ATOM 687 O O . ALA A 1 87 ? 3.769 4.733 -5.996 1.00 96.75 87 ALA A O 1
ATOM 688 N N . LYS A 1 88 ? 4.288 4.742 -8.179 1.00 97.19 88 LYS A N 1
ATOM 689 C CA . LYS A 1 88 ? 3.197 5.638 -8.586 1.00 97.19 88 LYS A CA 1
ATOM 690 C C . LYS A 1 88 ? 1.823 5.038 -8.276 1.00 97.19 88 LYS A C 1
ATOM 692 O O . LYS A 1 88 ? 0.984 5.732 -7.700 1.00 97.19 88 LYS A O 1
ATOM 697 N N . VAL A 1 89 ? 1.600 3.781 -8.651 1.00 97.38 89 VAL A N 1
ATOM 698 C CA . VAL A 1 89 ? 0.325 3.072 -8.463 1.00 97.38 89 VAL A CA 1
ATOM 699 C C . VAL A 1 89 ? 0.015 2.895 -6.973 1.00 97.38 89 VAL A C 1
ATOM 701 O O . VAL A 1 89 ? -1.070 3.270 -6.528 1.00 97.38 89 VAL A O 1
ATOM 704 N N . LEU A 1 90 ? 0.997 2.476 -6.169 1.00 96.56 90 LEU A N 1
ATOM 705 C CA . LEU A 1 90 ? 0.853 2.370 -4.712 1.00 96.56 90 LEU A CA 1
ATOM 706 C C . LEU A 1 90 ? 0.570 3.721 -4.049 1.00 96.56 90 LEU A C 1
ATOM 708 O O . LEU A 1 90 ? -0.322 3.816 -3.212 1.00 96.56 90 LEU A O 1
ATOM 712 N N . ASN A 1 91 ? 1.266 4.790 -4.443 1.00 96.50 91 ASN A N 1
ATOM 713 C CA . ASN A 1 91 ? 1.003 6.121 -3.892 1.00 96.50 91 ASN A CA 1
ATOM 714 C C . ASN A 1 91 ? -0.394 6.634 -4.257 1.00 96.50 91 ASN A C 1
ATOM 716 O O . ASN A 1 91 ? -1.050 7.269 -3.435 1.00 96.50 91 ASN A O 1
ATOM 720 N N . LYS A 1 92 ? -0.885 6.357 -5.470 1.00 96.94 92 LYS A N 1
ATOM 721 C CA . LYS A 1 92 ? -2.264 6.687 -5.858 1.00 96.94 92 LYS A CA 1
ATOM 722 C C . LYS A 1 92 ? -3.286 5.915 -5.031 1.00 96.94 92 LYS A C 1
ATOM 724 O O . LYS A 1 92 ? -4.258 6.516 -4.575 1.00 96.94 92 LYS A O 1
ATOM 729 N N . PHE A 1 93 ? -3.044 4.628 -4.804 1.00 96.25 93 PHE A N 1
ATOM 730 C CA . PHE A 1 93 ? -3.871 3.803 -3.935 1.00 96.25 93 PHE A CA 1
ATOM 731 C C . PHE A 1 93 ? -3.897 4.343 -2.496 1.00 96.25 93 PHE A C 1
ATOM 733 O O . PHE A 1 93 ? -4.976 4.627 -1.983 1.00 96.25 93 PHE A O 1
ATOM 740 N N . ILE A 1 94 ? -2.735 4.623 -1.893 1.00 93.88 94 ILE A N 1
ATOM 741 C CA . ILE A 1 94 ? -2.631 5.222 -0.549 1.00 93.88 94 ILE A CA 1
ATOM 742 C C . ILE A 1 94 ? -3.352 6.576 -0.488 1.00 93.88 94 ILE A C 1
ATOM 744 O O . ILE A 1 94 ? -4.088 6.851 0.451 1.00 93.88 94 ILE A O 1
ATOM 748 N N . ARG A 1 95 ? -3.217 7.433 -1.507 1.00 92.81 95 ARG A N 1
ATOM 749 C CA . ARG A 1 95 ? -3.947 8.714 -1.555 1.00 92.81 95 ARG A CA 1
ATOM 750 C C . ARG A 1 95 ? -5.460 8.513 -1.635 1.00 92.81 95 ARG A C 1
ATOM 752 O O . ARG A 1 95 ? -6.198 9.268 -1.008 1.00 92.81 95 ARG A O 1
ATOM 759 N N . LYS A 1 96 ? -5.939 7.530 -2.405 1.00 94.31 96 LYS A N 1
ATOM 760 C CA . LYS A 1 96 ? -7.370 7.193 -2.480 1.00 94.31 96 LYS A CA 1
ATOM 761 C C . LYS A 1 96 ? -7.875 6.657 -1.139 1.00 94.31 96 LYS A C 1
ATOM 763 O O . LYS A 1 96 ? -8.939 7.076 -0.695 1.00 94.31 96 LYS A O 1
ATOM 768 N N . PHE A 1 97 ? -7.079 5.820 -0.477 1.00 93.75 97 PHE A N 1
ATOM 769 C CA . PHE A 1 97 ? -7.330 5.348 0.879 1.00 93.75 97 PHE A CA 1
ATOM 770 C C . PHE A 1 97 ? -7.448 6.510 1.872 1.00 93.75 97 PHE A C 1
ATOM 772 O O . PHE A 1 97 ? -8.487 6.659 2.505 1.00 93.75 97 PHE A O 1
ATOM 779 N N . ASN A 1 98 ? -6.445 7.390 1.941 1.00 90.31 98 ASN A N 1
ATOM 780 C CA . ASN A 1 98 ? -6.430 8.519 2.876 1.00 90.31 98 ASN A CA 1
ATOM 781 C C . ASN A 1 98 ? -7.593 9.494 2.619 1.00 90.31 98 ASN A C 1
ATOM 783 O O . ASN A 1 98 ? -8.137 10.071 3.549 1.00 90.31 98 ASN A O 1
ATOM 787 N N . LYS A 1 99 ? -8.029 9.668 1.362 1.00 91.56 99 LYS A N 1
ATOM 788 C CA . LYS A 1 99 ? -9.239 10.456 1.055 1.00 91.56 99 LYS A CA 1
ATOM 789 C C . LYS A 1 99 ? -10.510 9.829 1.626 1.00 91.56 99 LYS A C 1
ATOM 791 O O . LYS A 1 99 ? -11.442 10.552 1.961 1.00 91.56 99 LYS A O 1
ATOM 796 N N . ARG A 1 100 ? -10.573 8.497 1.684 1.00 93.88 100 ARG A N 1
ATOM 797 C CA . ARG A 1 100 ? -11.721 7.758 2.221 1.00 93.88 100 ARG A CA 1
ATOM 798 C C . ARG A 1 100 ? -11.684 7.668 3.747 1.00 93.88 100 ARG A C 1
ATOM 800 O O . ARG A 1 100 ? -12.746 7.674 4.362 1.00 93.88 100 ARG A O 1
ATOM 807 N N . PHE A 1 101 ? -10.486 7.620 4.325 1.00 93.44 101 PHE A N 1
ATOM 808 C CA . PHE A 1 101 ? -10.234 7.522 5.760 1.00 93.44 101 PHE A CA 1
ATOM 809 C C . PHE A 1 101 ? -9.182 8.564 6.178 1.00 93.44 101 PHE A C 1
ATOM 811 O O . PHE A 1 101 ? -7.997 8.238 6.250 1.00 93.44 101 PHE A O 1
ATOM 818 N N . PRO A 1 102 ? -9.589 9.823 6.422 1.00 91.38 102 PRO A N 1
ATOM 819 C CA . PRO A 1 102 ? -8.656 10.935 6.643 1.00 91.38 102 PRO A CA 1
ATOM 820 C C . PRO A 1 102 ? -7.741 10.775 7.859 1.00 91.38 102 PRO A C 1
ATOM 822 O O . PRO A 1 102 ? -6.661 11.353 7.895 1.00 91.38 102 PRO A O 1
ATOM 825 N N . ASP A 1 103 ? -8.172 9.994 8.845 1.00 92.94 103 ASP A N 1
ATOM 826 C CA . ASP A 1 103 ? -7.459 9.714 10.090 1.00 92.94 103 ASP A CA 1
ATOM 827 C C . ASP A 1 103 ? -6.627 8.421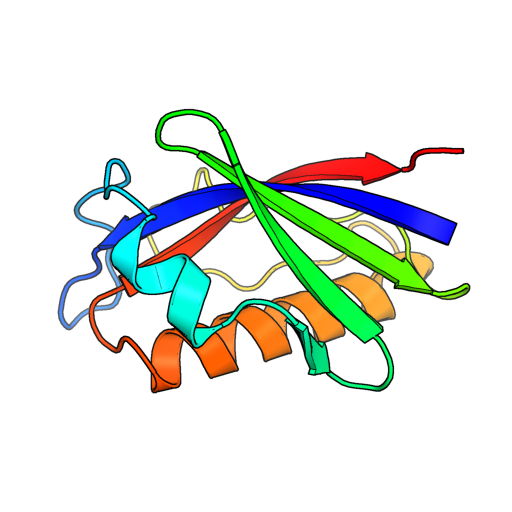 10.030 1.00 92.94 103 ASP A C 1
ATOM 829 O O . ASP A 1 103 ? -5.994 8.040 11.015 1.00 92.94 103 ASP A O 1
ATOM 833 N N . LYS A 1 104 ? -6.615 7.723 8.887 1.00 93.25 104 LYS A N 1
ATOM 834 C CA . LYS A 1 104 ? -5.961 6.418 8.730 1.00 93.25 104 LYS A CA 1
ATOM 835 C C . LYS A 1 104 ? -4.979 6.419 7.573 1.00 93.25 104 LYS A C 1
ATOM 837 O O . LYS A 1 104 ? -5.054 7.223 6.648 1.00 93.25 104 LYS A O 1
ATOM 842 N N . ILE A 1 105 ? -4.068 5.453 7.603 1.00 92.25 105 ILE A N 1
ATOM 843 C CA . ILE A 1 105 ? -3.090 5.237 6.541 1.00 92.25 105 ILE A CA 1
ATOM 844 C C . ILE A 1 105 ? -2.802 3.753 6.319 1.00 92.25 105 ILE A C 1
ATOM 846 O O . ILE A 1 105 ? -2.716 2.980 7.269 1.00 92.25 105 ILE A O 1
ATOM 850 N N . ILE A 1 106 ? -2.568 3.370 5.062 1.00 92.56 106 ILE A N 1
ATOM 851 C CA . ILE A 1 106 ? -1.947 2.086 4.720 1.00 92.56 106 ILE A CA 1
ATOM 852 C C . ILE A 1 106 ? -0.423 2.213 4.783 1.00 92.56 106 ILE A C 1
ATOM 854 O O . ILE A 1 106 ? 0.191 3.017 4.075 1.00 92.56 106 ILE A O 1
ATOM 858 N N . LEU A 1 107 ? 0.191 1.369 5.607 1.00 93.50 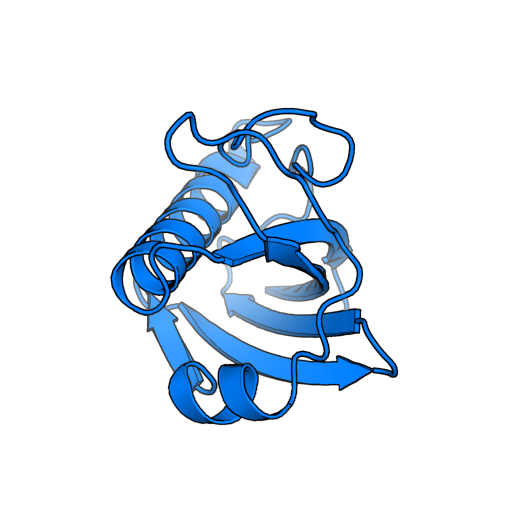107 LEU A N 1
ATOM 859 C CA . LEU A 1 107 ? 1.632 1.282 5.797 1.00 93.50 107 LEU A CA 1
ATOM 860 C C . LEU A 1 107 ? 2.166 0.016 5.134 1.00 93.50 107 LEU A C 1
ATOM 862 O O . LEU A 1 107 ? 1.926 -1.095 5.602 1.00 93.50 107 LEU A O 1
ATOM 866 N N . ILE A 1 108 ? 2.927 0.184 4.060 1.00 94.44 108 ILE A N 1
ATOM 867 C CA . ILE A 1 108 ? 3.554 -0.904 3.317 1.00 94.44 108 ILE A CA 1
ATOM 868 C C . ILE A 1 108 ? 4.781 -1.389 4.088 1.00 94.44 108 ILE A C 1
ATOM 870 O O . ILE A 1 108 ? 5.732 -0.628 4.283 1.00 94.44 1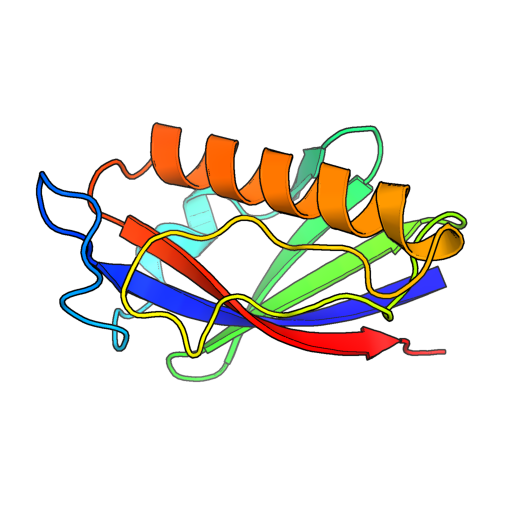08 ILE A O 1
ATOM 874 N N . LYS A 1 109 ? 4.750 -2.655 4.520 1.00 93.31 109 LYS A N 1
ATOM 875 C CA . LYS A 1 109 ? 5.816 -3.345 5.266 1.00 93.31 109 LYS A CA 1
ATOM 876 C C . LYS A 1 109 ? 6.821 -3.993 4.330 1.00 93.31 109 LYS A C 1
ATOM 878 O O . LYS A 1 109 ? 8.025 -3.811 4.479 1.00 93.31 109 LYS A O 1
ATOM 883 N N . ASN A 1 110 ? 6.316 -4.775 3.383 1.00 93.69 110 ASN A N 1
ATOM 884 C CA . ASN A 1 110 ? 7.135 -5.592 2.502 1.00 93.69 110 ASN A CA 1
ATOM 885 C C . ASN A 1 110 ? 6.417 -5.830 1.175 1.00 93.69 110 ASN A C 1
ATOM 887 O O . ASN A 1 110 ? 5.192 -5.892 1.146 1.00 93.69 110 ASN A O 1
ATOM 891 N N . VAL A 1 111 ? 7.180 -6.011 0.102 1.00 95.06 111 VAL A N 1
ATOM 892 C CA . VAL A 1 111 ? 6.671 -6.343 -1.230 1.00 95.06 111 VAL A CA 1
ATOM 893 C C . VAL A 1 111 ? 7.480 -7.498 -1.778 1.00 95.06 111 VAL A C 1
ATOM 895 O O . VAL A 1 111 ? 8.709 -7.464 -1.745 1.00 95.06 111 VAL A O 1
ATOM 898 N N . LYS A 1 112 ? 6.783 -8.524 -2.258 1.00 95.25 112 LYS A N 1
ATOM 899 C CA . LYS A 1 112 ? 7.387 -9.710 -2.855 1.00 95.25 112 LYS A CA 1
ATOM 900 C C . LYS A 1 112 ? 6.752 -9.982 -4.207 1.00 95.25 112 LYS A C 1
ATOM 902 O O . LYS A 1 112 ? 5.528 -9.984 -4.316 1.00 95.25 112 LYS A O 1
ATOM 907 N N . SER A 1 113 ? 7.583 -10.233 -5.208 1.00 94.12 113 SER A N 1
ATOM 908 C CA . SER A 1 113 ? 7.148 -10.889 -6.435 1.00 94.12 113 SER A CA 1
ATOM 909 C C . SER A 1 113 ? 6.826 -12.355 -6.165 1.00 94.12 113 SER A C 1
ATOM 911 O O . SER A 1 113 ? 7.486 -13.014 -5.358 1.00 94.12 113 SER A O 1
ATOM 913 N N . ILE A 1 114 ? 5.764 -12.841 -6.801 1.00 92.31 114 ILE A N 1
ATOM 914 C CA . ILE A 1 114 ? 5.398 -14.255 -6.809 1.00 92.31 114 ILE A CA 1
ATOM 915 C C . ILE A 1 114 ? 5.224 -14.710 -8.257 1.00 92.31 114 ILE A C 1
ATOM 917 O O . ILE A 1 114 ? 4.778 -13.928 -9.104 1.00 92.31 114 ILE A O 1
ATOM 921 N N . ASN A 1 115 ? 5.644 -15.949 -8.514 1.00 73.75 115 ASN A N 1
ATOM 922 C CA . ASN A 1 115 ? 5.500 -16.617 -9.806 1.00 73.75 115 ASN A CA 1
ATOM 923 C C . ASN A 1 115 ? 4.080 -17.144 -9.991 1.00 73.75 115 ASN A C 1
ATOM 925 O O . ASN A 1 115 ? 3.495 -17.598 -8.980 1.00 73.75 115 ASN A O 1
#

Foldseek 3Di:
DKKKWKKAKFFADPVQFTPGRQDQCVVVQVVQAQDDFPNWTWHWDDDPRMIITMIDDPLADQQWDWQQVDRGDDQIGGNDPSHPVVSVRVRVSQVVSCVVPVRMTITTDGMDDDD

Secondary structure (DSSP, 8-state):
-EEEEEEEEEEE-TTSBEEEEEE--HHHHTTTTTEEETTEEEEEEEETTEEEEEEE-TT--S-EE-STT-SB----EESSGGGHHHHHHHHHHHHHHHHH-TTEEEEEEEEEEE-

Radius of gyration: 13.07 Å; chains: 1; bounding box: 30×33×33 Å

pLDDT: mean 92.71, std 5.36, range [71.75, 98.0]